Protein AF-A0A0R2LG73-F1 (afdb_monomer_lite)

pLDDT: mean 85.08, std 9.62, range [43.38, 94.06]

Structure (mmCIF, N/CA/C/O backbone):
data_AF-A0A0R2LG73-F1
#
_entry.id   AF-A0A0R2LG73-F1
#
loop_
_atom_site.group_PDB
_atom_site.id
_atom_site.type_symbol
_atom_site.label_atom_id
_atom_site.label_alt_id
_atom_site.label_comp_id
_atom_site.label_asym_id
_atom_site.label_entity_id
_atom_site.label_seq_id
_atom_site.pdbx_PDB_ins_code
_atom_site.Cartn_x
_atom_site.Cartn_y
_atom_site.Cartn_z
_atom_site.occupancy
_atom_site.B_iso_or_equiv
_atom_site.auth_seq_id
_atom_site.auth_comp_id
_atom_site.auth_asym_id
_atom_site.auth_atom_id
_atom_site.pdbx_PDB_model_num
ATOM 1 N N . MET A 1 1 ? -17.810 8.152 22.456 1.00 60.75 1 MET A N 1
ATOM 2 C CA . MET A 1 1 ? -16.894 9.210 21.979 1.00 60.75 1 MET A CA 1
ATOM 3 C C . MET A 1 1 ? -15.483 8.675 21.777 1.00 60.75 1 MET A C 1
ATOM 5 O O . MET A 1 1 ? -15.177 8.391 20.635 1.00 60.75 1 MET A O 1
ATOM 9 N N . ARG A 1 2 ? -14.685 8.375 22.817 1.00 63.75 2 ARG A N 1
ATOM 10 C CA . ARG A 1 2 ? -13.276 7.932 22.646 1.00 63.75 2 ARG A CA 1
ATOM 11 C C . ARG A 1 2 ? -13.037 6.726 21.716 1.00 63.75 2 ARG A C 1
ATOM 13 O O . ARG A 1 2 ? -12.046 6.709 21.000 1.00 63.75 2 ARG A O 1
ATOM 20 N N . SER A 1 3 ? -13.923 5.724 21.716 1.00 68.25 3 SER A N 1
ATOM 21 C CA . SER A 1 3 ? -13.810 4.571 20.801 1.00 68.25 3 SER A CA 1
ATOM 22 C C . SER A 1 3 ? -14.143 4.917 19.348 1.00 68.25 3 SER A C 1
ATOM 24 O O . SER A 1 3 ? -13.571 4.320 18.449 1.00 68.25 3 SER A O 1
ATOM 26 N N . GLN A 1 4 ? -15.063 5.862 19.118 1.00 74.75 4 GLN A N 1
ATOM 27 C CA . GLN A 1 4 ? -15.424 6.305 17.766 1.00 74.75 4 GLN A CA 1
ATOM 28 C C . GLN A 1 4 ? -14.308 7.158 17.165 1.00 74.75 4 GLN A C 1
ATOM 30 O O . GLN A 1 4 ? -13.906 6.892 16.046 1.00 74.75 4 GLN A O 1
ATOM 35 N N . GLU A 1 5 ? -13.736 8.079 17.945 1.00 79.62 5 GLU A N 1
ATOM 36 C CA . GLU A 1 5 ? -12.592 8.902 17.520 1.00 79.62 5 GLU A CA 1
ATOM 37 C C . GLU A 1 5 ? -11.402 8.029 17.091 1.00 79.62 5 GLU A C 1
ATOM 39 O O . GLU A 1 5 ? -10.845 8.214 16.017 1.00 79.62 5 GLU A O 1
ATOM 44 N N . LYS A 1 6 ? -11.055 7.009 17.890 1.00 76.69 6 LYS A N 1
ATOM 45 C CA . LYS A 1 6 ? -9.967 6.074 17.557 1.00 76.69 6 LYS A CA 1
ATOM 46 C C . LYS A 1 6 ? -10.256 5.251 16.303 1.00 76.69 6 LYS A C 1
ATOM 48 O O . LYS A 1 6 ? -9.340 4.974 15.537 1.00 76.69 6 LYS A O 1
ATOM 53 N N . GLN A 1 7 ? -11.508 4.848 16.106 1.00 78.94 7 GLN A N 1
ATOM 54 C CA . GLN A 1 7 ? -11.920 4.108 14.917 1.00 78.94 7 GLN A CA 1
ATOM 55 C C . GLN A 1 7 ? -11.851 4.989 13.659 1.00 78.94 7 GLN A C 1
ATOM 57 O O . GLN A 1 7 ? -11.372 4.530 12.627 1.00 78.94 7 GLN A O 1
ATOM 62 N N . GLU A 1 8 ? -12.264 6.253 13.760 1.00 84.00 8 GLU A N 1
ATOM 63 C CA . GLU A 1 8 ? -12.169 7.242 12.681 1.00 84.00 8 GLU A CA 1
ATOM 64 C C . GLU A 1 8 ? -10.708 7.531 12.300 1.00 84.00 8 GLU A C 1
ATOM 66 O O . GLU A 1 8 ? -10.394 7.555 11.114 1.00 84.00 8 GLU A O 1
ATOM 71 N N . GLU A 1 9 ? -9.795 7.658 13.273 1.00 84.25 9 GLU A N 1
ATOM 72 C CA . GLU A 1 9 ? -8.354 7.825 13.008 1.00 84.25 9 GLU A CA 1
ATOM 73 C C . GLU A 1 9 ? -7.767 6.624 12.237 1.00 84.25 9 GLU A C 1
ATOM 75 O O . GLU A 1 9 ? -7.009 6.796 11.281 1.00 84.25 9 GLU A O 1
ATOM 80 N N . LEU A 1 10 ? -8.137 5.394 12.619 1.00 83.25 10 LEU A N 1
ATOM 81 C CA . LEU A 1 10 ? -7.700 4.177 11.924 1.00 83.25 10 LEU A CA 1
ATOM 82 C C . LEU A 1 10 ? -8.247 4.114 10.486 1.00 83.25 10 LEU A C 1
ATOM 84 O O . LEU A 1 10 ? -7.532 3.708 9.566 1.00 83.25 10 LEU A O 1
ATOM 88 N N . GLU A 1 11 ? -9.498 4.531 10.277 1.00 84.25 11 GLU A N 1
ATOM 89 C CA . GLU A 1 11 ? -10.124 4.610 8.952 1.00 84.25 11 GLU A CA 1
ATOM 90 C C . GLU A 1 11 ? -9.526 5.729 8.085 1.00 84.25 11 GLU A C 1
ATOM 92 O O . GLU A 1 11 ? -9.379 5.549 6.874 1.00 84.25 11 GLU A O 1
ATOM 97 N N . GLU A 1 12 ? -9.116 6.851 8.680 1.00 88.88 12 GLU A N 1
ATOM 98 C CA . GLU A 1 12 ? -8.432 7.939 7.978 1.00 88.88 12 GLU A CA 1
ATOM 99 C C . GLU A 1 12 ? -7.087 7.471 7.410 1.00 88.88 12 GLU A C 1
ATOM 101 O O . GLU A 1 12 ? -6.803 7.689 6.229 1.00 88.88 12 GLU A O 1
ATOM 106 N N . ILE A 1 13 ? -6.287 6.769 8.220 1.00 86.56 13 ILE A N 1
ATOM 107 C CA . ILE A 1 13 ? -5.011 6.182 7.786 1.00 86.56 13 ILE A CA 1
ATOM 108 C C . ILE A 1 13 ? -5.238 5.185 6.642 1.00 86.56 13 ILE A C 1
ATOM 110 O O . ILE A 1 13 ? -4.542 5.215 5.622 1.00 86.56 13 ILE A O 1
ATOM 114 N N . ALA A 1 14 ? -6.264 4.337 6.758 1.00 84.44 14 ALA A N 1
ATOM 115 C CA . ALA A 1 14 ? -6.653 3.417 5.691 1.00 84.44 14 ALA A CA 1
ATOM 116 C C . ALA A 1 14 ? -6.977 4.158 4.384 1.00 84.44 14 ALA A C 1
ATOM 118 O O . ALA A 1 14 ? -6.528 3.767 3.302 1.00 84.44 14 ALA A O 1
ATOM 119 N N . GLY A 1 15 ? -7.744 5.245 4.501 1.00 87.50 15 GLY A N 1
ATOM 120 C CA . GLY A 1 15 ? -8.134 6.103 3.392 1.00 87.50 15 GLY A CA 1
ATOM 121 C C . GLY A 1 15 ? -6.934 6.756 2.712 1.00 87.50 15 GLY A C 1
ATOM 122 O O . GLY A 1 15 ? -6.881 6.772 1.483 1.00 87.50 15 GLY A O 1
ATOM 123 N N . LYS A 1 16 ? -5.943 7.229 3.479 1.00 90.12 16 LYS A N 1
ATOM 124 C CA . LYS A 1 16 ? -4.695 7.797 2.938 1.00 90.12 16 LYS A CA 1
ATOM 125 C C . LYS A 1 16 ? -3.951 6.786 2.070 1.00 90.12 16 LYS A C 1
ATOM 127 O O . LYS A 1 16 ? -3.634 7.090 0.922 1.00 90.12 16 LYS A O 1
ATOM 132 N N . ILE A 1 17 ? -3.759 5.560 2.563 1.00 88.31 17 ILE A N 1
ATOM 133 C CA . ILE A 1 17 ? -3.070 4.507 1.799 1.00 88.31 17 ILE A CA 1
ATOM 134 C C . ILE A 1 17 ? -3.846 4.156 0.517 1.00 88.31 17 ILE A C 1
ATOM 136 O O . ILE A 1 17 ? -3.247 3.991 -0.549 1.00 88.31 17 ILE A O 1
ATOM 140 N N . GLU A 1 18 ? -5.181 4.070 0.580 1.00 89.25 18 GLU A N 1
ATOM 141 C CA . GLU A 1 18 ? -5.999 3.804 -0.611 1.00 89.25 18 GLU A CA 1
ATOM 142 C C . GLU A 1 18 ? -5.902 4.939 -1.644 1.00 89.25 18 GLU A C 1
ATOM 144 O O . GLU A 1 18 ? -5.821 4.673 -2.849 1.00 89.25 18 GLU A O 1
ATOM 149 N N . GLN A 1 19 ? -5.916 6.200 -1.202 1.00 90.88 19 GLN A N 1
ATOM 150 C CA . GLN A 1 19 ? -5.769 7.347 -2.096 1.00 90.88 19 GLN A CA 1
ATOM 151 C C . GLN A 1 19 ? -4.407 7.338 -2.780 1.00 90.88 19 GLN A C 1
ATOM 153 O O . GLN A 1 19 ? -4.354 7.468 -4.003 1.00 90.88 19 GLN A O 1
ATOM 158 N N . GLU A 1 20 ? -3.326 7.079 -2.045 1.00 91.19 20 GLU A N 1
ATOM 159 C CA . GLU A 1 20 ? -2.004 7.059 -2.668 1.00 91.19 20 GLU A CA 1
ATOM 160 C C . GLU A 1 20 ? -1.824 5.902 -3.641 1.00 91.19 20 GLU A C 1
ATOM 162 O O . GLU A 1 20 ? -1.259 6.078 -4.720 1.00 91.19 20 GLU A O 1
ATOM 167 N N . LEU A 1 21 ? -2.419 4.741 -3.367 1.00 91.44 21 LEU A N 1
ATOM 168 C CA . LEU A 1 21 ? -2.483 3.669 -4.358 1.00 91.44 21 LEU A CA 1
ATOM 169 C C . LEU A 1 21 ? -3.155 4.121 -5.665 1.00 91.44 21 LEU A C 1
ATOM 171 O O . LEU A 1 21 ? -2.683 3.769 -6.749 1.00 91.44 21 LEU A O 1
ATOM 175 N N . LYS A 1 22 ? -4.236 4.908 -5.589 1.00 91.69 22 LYS A N 1
ATOM 176 C CA . LYS A 1 22 ? -4.917 5.460 -6.775 1.00 91.69 22 LYS A CA 1
ATOM 177 C C . LYS A 1 22 ? -4.065 6.512 -7.483 1.00 91.69 22 LYS A C 1
ATOM 179 O O . LYS A 1 22 ? -4.063 6.534 -8.713 1.00 91.69 22 LYS A O 1
ATOM 184 N N . VAL A 1 23 ? -3.341 7.353 -6.747 1.00 93.06 23 VAL A N 1
ATOM 185 C CA . VAL A 1 23 ? -2.405 8.331 -7.325 1.00 93.06 23 VAL A CA 1
ATOM 186 C C . VAL A 1 23 ? -1.301 7.604 -8.090 1.00 93.06 23 VAL A C 1
ATOM 188 O O . VAL A 1 23 ? -1.122 7.853 -9.282 1.00 93.06 23 VAL A O 1
ATOM 191 N N . VAL A 1 24 ? -0.639 6.629 -7.458 1.00 93.44 24 VAL A N 1
ATOM 192 C CA . VAL A 1 24 ? 0.415 5.824 -8.092 1.00 93.44 24 VAL A CA 1
ATOM 193 C C . VAL A 1 24 ? -0.109 5.050 -9.298 1.00 93.44 24 VAL A C 1
ATOM 195 O O . VAL A 1 24 ? 0.562 4.982 -10.322 1.00 93.44 24 VAL A O 1
ATOM 198 N N . TYR A 1 25 ? -1.318 4.489 -9.237 1.00 92.88 25 TYR A N 1
ATOM 199 C CA . TYR A 1 25 ? -1.898 3.765 -10.373 1.00 92.88 25 TYR A CA 1
ATOM 200 C C . TYR A 1 25 ? -2.015 4.618 -11.646 1.00 92.88 25 TYR A C 1
ATOM 202 O O . TYR A 1 25 ? -1.901 4.087 -12.754 1.00 92.88 25 TYR A O 1
ATOM 210 N N . ASN A 1 26 ? -2.237 5.922 -11.477 1.00 92.06 26 ASN A N 1
ATOM 211 C CA . ASN A 1 26 ? -2.365 6.886 -12.564 1.00 92.06 26 ASN A CA 1
ATOM 212 C C . ASN A 1 26 ? -1.031 7.559 -12.940 1.00 92.06 26 ASN A C 1
ATOM 214 O O . ASN A 1 26 ? -1.029 8.437 -13.802 1.00 92.06 26 ASN A O 1
ATOM 218 N N . ASP A 1 27 ? 0.096 7.176 -12.329 1.00 92.19 27 ASP A N 1
ATOM 219 C CA . ASP A 1 27 ? 1.408 7.716 -12.690 1.00 92.19 27 ASP A CA 1
ATOM 220 C C . ASP A 1 27 ? 1.798 7.273 -14.117 1.00 92.19 27 ASP A C 1
ATOM 222 O O . ASP A 1 27 ? 1.892 6.070 -14.394 1.00 92.19 27 ASP A O 1
ATOM 226 N N . PRO A 1 28 ? 2.110 8.218 -15.027 1.00 90.06 28 PRO A N 1
ATOM 227 C CA . PRO A 1 28 ? 2.596 7.912 -16.370 1.00 90.06 28 PRO A CA 1
ATOM 228 C C . PRO A 1 28 ? 3.816 6.977 -16.421 1.00 90.06 28 PRO A C 1
ATOM 230 O O . PRO A 1 28 ? 4.026 6.289 -17.422 1.00 90.06 28 PRO A O 1
ATOM 233 N N . GLN A 1 29 ? 4.646 6.929 -15.374 1.00 89.25 29 GLN A N 1
ATOM 234 C CA . GLN A 1 29 ? 5.787 6.010 -15.300 1.00 89.25 29 GLN A CA 1
ATOM 235 C C . GLN A 1 29 ? 5.348 4.543 -15.190 1.00 89.25 29 GLN A C 1
ATOM 237 O O . GLN A 1 29 ? 6.044 3.663 -15.702 1.00 89.25 29 GLN A O 1
ATOM 242 N N . LEU A 1 30 ? 4.178 4.269 -14.601 1.00 88.62 30 LEU A N 1
ATOM 243 C CA . LEU A 1 30 ? 3.623 2.917 -14.522 1.00 88.62 30 LEU A CA 1
ATOM 244 C C . LEU A 1 30 ? 3.067 2.423 -15.861 1.00 88.62 30 LEU A C 1
ATOM 246 O O . LEU A 1 30 ? 3.024 1.213 -16.078 1.00 88.62 30 LEU A O 1
ATOM 250 N N . GLU A 1 31 ? 2.722 3.310 -16.799 1.00 87.06 31 GLU A N 1
ATOM 251 C CA . GLU A 1 31 ? 2.311 2.900 -18.156 1.00 87.06 31 GLU A CA 1
ATOM 252 C C . GLU A 1 31 ? 3.426 2.144 -18.889 1.00 87.06 31 GLU A C 1
ATOM 254 O O . GLU A 1 31 ? 3.170 1.247 -19.690 1.00 87.06 31 GLU A O 1
ATOM 259 N N . LYS A 1 32 ? 4.686 2.464 -18.574 1.00 87.38 32 LYS A N 1
ATOM 260 C CA . LYS A 1 32 ? 5.870 1.798 -19.135 1.00 87.38 32 LYS A CA 1
ATOM 261 C C . LYS A 1 32 ? 6.180 0.461 -18.453 1.00 87.38 32 LYS A C 1
ATOM 263 O O . LYS A 1 32 ? 7.041 -0.281 -18.920 1.00 87.38 32 LYS A O 1
ATOM 268 N N . ARG A 1 33 ? 5.502 0.163 -17.343 1.00 88.25 33 ARG A N 1
ATOM 269 C CA . ARG A 1 3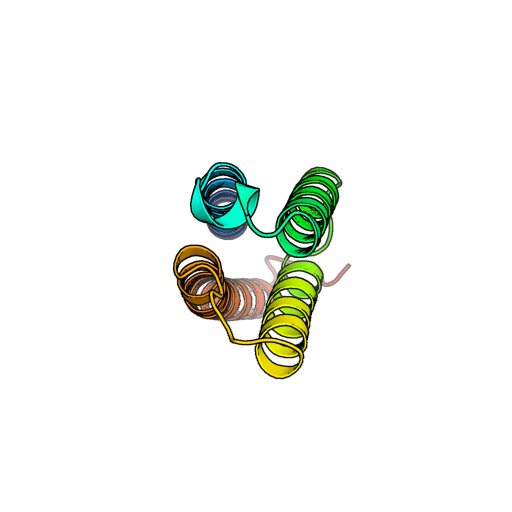3 ? 5.706 -1.010 -16.485 1.00 88.25 33 ARG A CA 1
ATOM 270 C C . ARG A 1 33 ? 4.355 -1.671 -16.179 1.00 88.25 33 ARG A C 1
ATOM 272 O O . ARG A 1 33 ? 3.864 -1.599 -15.049 1.00 88.25 33 ARG A O 1
ATOM 279 N N . PRO A 1 34 ? 3.728 -2.329 -17.175 1.00 89.19 34 PRO A N 1
ATOM 280 C CA . PRO A 1 34 ? 2.411 -2.946 -17.009 1.00 89.19 34 PRO A CA 1
ATOM 281 C C . PRO A 1 34 ? 2.393 -4.017 -15.908 1.00 89.19 34 PRO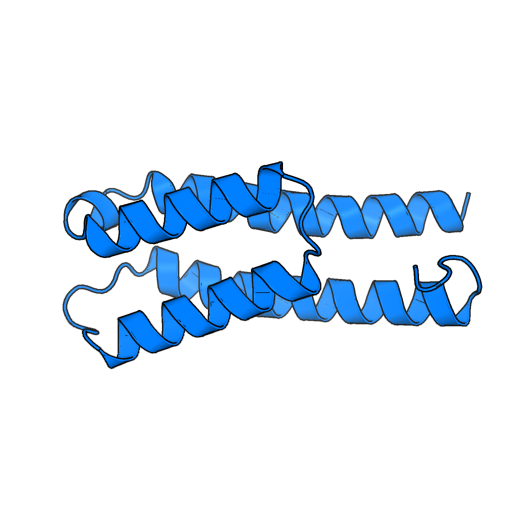 A C 1
ATOM 283 O O . PRO A 1 34 ? 1.366 -4.212 -15.260 1.00 89.19 34 PRO A O 1
ATOM 286 N N . ASP A 1 35 ? 3.532 -4.663 -15.641 1.00 88.62 35 ASP A N 1
ATOM 287 C CA . ASP A 1 35 ? 3.726 -5.575 -14.512 1.00 88.62 35 ASP A CA 1
ATOM 288 C C . ASP A 1 35 ? 3.440 -4.894 -13.164 1.00 88.62 35 ASP A C 1
ATOM 290 O O . ASP A 1 35 ? 2.711 -5.438 -12.330 1.00 88.62 35 ASP A O 1
ATOM 294 N N . LEU A 1 36 ? 3.967 -3.682 -12.976 1.00 90.19 36 LEU A N 1
ATOM 295 C CA . LEU A 1 36 ? 3.771 -2.882 -11.769 1.00 90.19 36 LEU A CA 1
ATOM 296 C C . LEU A 1 36 ? 2.354 -2.304 -11.711 1.00 90.19 36 LEU A C 1
ATOM 298 O O . LEU A 1 36 ? 1.729 -2.314 -10.654 1.00 90.19 36 LEU A O 1
ATOM 302 N N . LYS A 1 37 ? 1.796 -1.886 -12.851 1.00 91.38 37 LYS A N 1
ATOM 303 C CA . LYS A 1 37 ? 0.420 -1.371 -12.928 1.00 91.38 37 LYS A CA 1
ATOM 304 C C . LYS A 1 37 ? -0.629 -2.424 -12.557 1.00 91.38 37 LYS A C 1
ATOM 306 O O . LYS A 1 37 ? -1.576 -2.128 -11.825 1.00 91.38 37 LYS A O 1
ATOM 311 N N . ILE A 1 38 ? -0.452 -3.670 -13.006 1.00 91.50 38 ILE A N 1
ATOM 312 C CA . ILE A 1 38 ? -1.315 -4.800 -12.620 1.00 91.50 38 ILE A CA 1
ATOM 313 C C . ILE A 1 38 ? -1.217 -5.065 -11.116 1.00 91.50 38 ILE A C 1
ATOM 315 O O . ILE A 1 38 ? -2.237 -5.306 -10.465 1.00 91.50 38 ILE A O 1
ATOM 319 N N . PHE A 1 39 ? -0.004 -5.011 -10.564 1.00 89.94 39 PHE A N 1
ATOM 320 C CA . PHE A 1 39 ? 0.228 -5.160 -9.1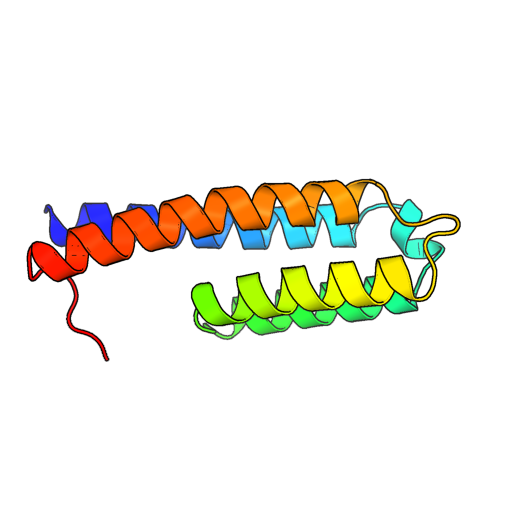32 1.00 89.94 39 PHE A CA 1
ATOM 321 C C . PHE A 1 39 ? -0.513 -4.085 -8.321 1.00 89.94 39 PHE A C 1
ATOM 323 O O . PHE A 1 39 ? -1.328 -4.437 -7.467 1.00 89.94 39 PHE A O 1
ATOM 330 N N . VAL A 1 40 ? -0.335 -2.802 -8.648 1.00 91.31 40 VAL A N 1
ATOM 331 C CA . VAL A 1 40 ? -1.024 -1.699 -7.953 1.00 91.31 40 VAL A CA 1
ATOM 332 C C . VAL A 1 40 ? -2.544 -1.839 -8.060 1.00 91.31 40 VAL A C 1
ATOM 334 O O . VAL A 1 40 ? -3.248 -1.723 -7.058 1.00 91.31 40 VAL A O 1
ATOM 337 N N . SER A 1 41 ? -3.070 -2.195 -9.239 1.00 91.62 41 SER A N 1
ATOM 338 C CA . SER A 1 41 ? -4.507 -2.457 -9.419 1.00 91.62 41 SER A CA 1
ATOM 339 C C . SER A 1 41 ? -5.027 -3.563 -8.494 1.00 91.62 41 SER A C 1
ATOM 341 O O . SER A 1 41 ? -6.138 -3.472 -7.966 1.00 91.62 41 SER A O 1
ATOM 343 N N . ARG A 1 42 ? -4.234 -4.620 -8.281 1.00 88.75 42 ARG A N 1
ATOM 344 C CA . ARG A 1 42 ? -4.588 -5.712 -7.368 1.00 88.75 42 ARG A CA 1
ATOM 345 C C . ARG A 1 42 ? -4.627 -5.231 -5.919 1.00 88.75 42 ARG A C 1
ATOM 347 O O . ARG A 1 42 ? -5.580 -5.574 -5.224 1.00 88.75 42 ARG A O 1
ATOM 354 N N . CYS A 1 43 ? -3.653 -4.429 -5.494 1.00 87.00 43 CYS A N 1
ATOM 355 C CA . CYS A 1 43 ? -3.622 -3.844 -4.153 1.00 87.00 43 CYS A CA 1
ATOM 356 C C . CYS A 1 43 ? -4.837 -2.941 -3.898 1.00 87.00 43 CYS A C 1
ATOM 358 O O . CYS A 1 43 ? -5.500 -3.110 -2.879 1.00 87.00 43 CYS A O 1
ATOM 360 N N . ILE A 1 44 ? -5.216 -2.083 -4.855 1.00 89.00 44 ILE A N 1
ATOM 361 C CA . ILE A 1 44 ? -6.433 -1.251 -4.758 1.00 89.00 44 ILE A CA 1
ATOM 362 C C . ILE A 1 44 ? -7.677 -2.122 -4.540 1.00 89.00 44 ILE A C 1
ATOM 364 O O . ILE A 1 44 ? -8.471 -1.878 -3.633 1.00 89.00 44 ILE A O 1
ATOM 368 N N . LYS A 1 45 ? -7.840 -3.184 -5.339 1.00 87.81 45 LYS A N 1
ATOM 369 C CA . LYS A 1 45 ? -8.985 -4.101 -5.211 1.00 87.81 45 LYS A CA 1
ATOM 370 C C . LYS A 1 45 ? -9.001 -4.851 -3.879 1.00 87.81 45 LYS A C 1
ATOM 372 O O . LYS A 1 45 ? -10.076 -5.221 -3.416 1.00 87.81 45 LYS A O 1
ATOM 377 N N . GLN A 1 46 ? -7.835 -5.128 -3.297 1.00 83.75 46 GLN A N 1
ATOM 378 C CA . GLN A 1 46 ? -7.734 -5.754 -1.979 1.00 83.75 46 GLN A CA 1
ATOM 379 C C . GLN A 1 46 ? -8.146 -4.778 -0.874 1.00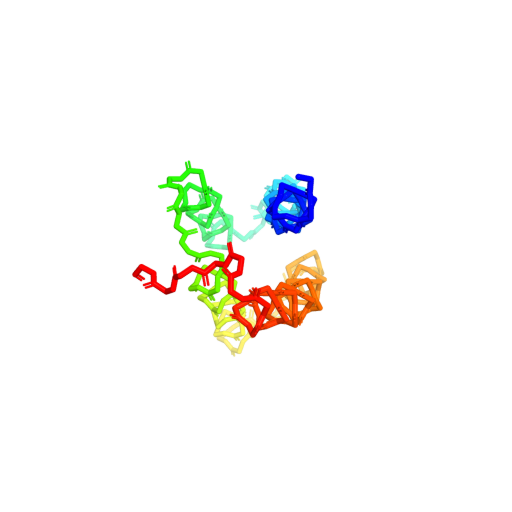 83.75 46 GLN A C 1
ATOM 381 O O . GLN A 1 46 ? -8.969 -5.150 -0.041 1.00 83.75 46 GLN A O 1
ATOM 386 N N . PHE A 1 47 ? -7.685 -3.524 -0.930 1.00 82.00 47 PHE A N 1
ATOM 387 C CA . PHE A 1 47 ? -8.104 -2.466 -0.000 1.00 82.00 47 PHE A CA 1
ATOM 388 C C . PHE A 1 47 ? -9.628 -2.274 0.004 1.00 82.00 47 PHE A C 1
ATOM 390 O O . PHE A 1 47 ? -10.260 -2.294 1.057 1.00 82.00 47 PHE A O 1
ATOM 397 N N . GLN A 1 48 ? -10.249 -2.219 -1.176 1.00 80.62 48 GLN A N 1
ATOM 398 C CA . GLN A 1 48 ? -11.701 -2.029 -1.314 1.00 80.62 48 GLN A CA 1
ATOM 399 C C . GLN A 1 48 ? -12.549 -3.189 -0.775 1.00 80.62 48 GLN A C 1
ATOM 401 O O . GLN A 1 48 ? -13.726 -3.008 -0.471 1.00 80.62 48 GLN A O 1
ATOM 406 N N . LYS A 1 49 ? -11.975 -4.390 -0.650 1.00 79.25 49 LYS A N 1
ATOM 407 C CA . LYS A 1 49 ? -12.675 -5.576 -0.137 1.00 79.25 49 LYS A CA 1
ATOM 408 C C . LYS A 1 49 ? -12.640 -5.693 1.392 1.00 79.25 49 LYS A C 1
ATOM 410 O O . LYS A 1 49 ? -13.017 -6.745 1.899 1.00 79.25 49 LYS A O 1
ATOM 415 N N . LYS A 1 50 ? -12.235 -4.634 2.111 1.00 64.56 50 LYS A N 1
ATOM 416 C CA . LYS A 1 50 ? -12.041 -4.625 3.574 1.00 64.56 50 LYS A CA 1
ATOM 417 C C . LYS A 1 50 ? -11.077 -5.719 4.031 1.00 64.56 50 LYS A C 1
ATOM 419 O O . LYS A 1 50 ? -11.416 -6.580 4.838 1.00 64.56 50 LYS A O 1
ATOM 424 N N . LEU A 1 51 ? -9.869 -5.688 3.482 1.00 59.69 51 LEU A N 1
ATOM 425 C CA . LEU A 1 51 ? -8.770 -6.476 4.018 1.00 59.69 51 LEU A CA 1
ATOM 426 C C . LEU A 1 51 ? -8.062 -5.677 5.116 1.00 59.69 51 LEU A C 1
ATOM 428 O O . LEU A 1 51 ? -7.913 -4.461 5.029 1.00 59.69 51 LEU A O 1
ATOM 432 N N . ASP A 1 52 ? -7.673 -6.405 6.153 1.00 73.75 52 ASP A N 1
ATOM 433 C CA . ASP A 1 52 ? -6.829 -5.966 7.254 1.00 73.75 52 ASP A CA 1
ATOM 434 C C . ASP A 1 52 ? -5.667 -5.089 6.752 1.00 73.75 52 ASP A C 1
ATOM 436 O O . ASP A 1 52 ? -4.784 -5.568 6.035 1.00 73.75 52 ASP A O 1
ATOM 440 N N . ILE A 1 53 ? -5.693 -3.797 7.099 1.00 77.12 53 ILE A N 1
ATOM 441 C CA . ILE A 1 53 ? -4.698 -2.794 6.682 1.00 77.12 53 ILE A CA 1
ATOM 442 C C . ILE A 1 53 ? -3.295 -3.253 7.064 1.00 77.12 53 ILE A C 1
ATOM 444 O O . ILE A 1 53 ? -2.347 -3.035 6.306 1.00 77.12 53 ILE A O 1
ATOM 448 N N . ASP A 1 54 ? -3.163 -3.940 8.197 1.00 76.81 54 ASP A N 1
ATOM 449 C CA . ASP A 1 54 ? -1.897 -4.466 8.681 1.00 76.81 54 ASP A CA 1
ATOM 450 C C . ASP A 1 54 ? -1.347 -5.527 7.707 1.00 76.81 54 ASP A C 1
ATOM 452 O O . ASP A 1 54 ? -0.187 -5.483 7.270 1.00 76.81 54 ASP A O 1
ATOM 456 N N . CYS A 1 55 ? -2.220 -6.417 7.234 1.00 79.62 55 CYS A N 1
ATOM 457 C CA . CYS A 1 55 ? -1.892 -7.409 6.217 1.00 79.62 55 CYS A CA 1
ATOM 458 C C . CYS A 1 55 ? -1.575 -6.762 4.857 1.00 79.62 55 CYS A C 1
ATOM 460 O O . CYS A 1 55 ? -0.520 -7.036 4.275 1.00 79.62 55 CYS A O 1
ATOM 462 N N . ILE A 1 56 ? -2.439 -5.875 4.343 1.00 83.56 56 ILE A N 1
ATOM 463 C CA . ILE A 1 56 ? -2.244 -5.319 2.994 1.00 83.56 56 ILE A CA 1
ATOM 464 C C . ILE A 1 56 ? -1.009 -4.420 2.935 1.00 83.56 56 ILE A C 1
ATOM 466 O O . ILE A 1 56 ? -0.242 -4.518 1.979 1.00 83.56 56 ILE A O 1
ATOM 470 N N . SER A 1 57 ? -0.786 -3.573 3.943 1.00 85.19 57 SER A N 1
ATOM 471 C CA . SER A 1 57 ? 0.394 -2.699 4.008 1.00 85.19 57 SER A CA 1
ATOM 472 C C . SER A 1 57 ? 1.693 -3.510 4.002 1.00 85.19 57 SER A C 1
ATOM 474 O O . SER A 1 57 ? 2.631 -3.163 3.280 1.00 85.19 57 SER A O 1
ATOM 476 N N . SER A 1 58 ? 1.731 -4.639 4.721 1.00 86.88 58 SER A N 1
ATOM 477 C CA . SER A 1 58 ? 2.873 -5.563 4.719 1.00 86.88 58 SER A CA 1
ATOM 478 C C . SER A 1 58 ? 3.104 -6.172 3.340 1.00 86.88 58 SER A C 1
ATOM 480 O O . SER A 1 58 ? 4.218 -6.127 2.819 1.00 86.88 58 SER A O 1
ATOM 482 N N . VAL A 1 59 ? 2.042 -6.703 2.724 1.00 87.06 59 VAL A N 1
ATOM 483 C CA . VAL A 1 59 ? 2.106 -7.337 1.400 1.00 87.06 59 VAL A CA 1
ATOM 484 C C . VAL A 1 59 ? 2.510 -6.327 0.324 1.00 87.06 59 VAL A C 1
ATOM 486 O O . VAL A 1 59 ? 3.316 -6.654 -0.549 1.00 87.06 59 VAL A O 1
ATOM 489 N N . LEU A 1 60 ? 1.988 -5.100 0.393 1.00 90.12 60 LEU A N 1
ATOM 490 C CA . LEU A 1 60 ? 2.345 -3.998 -0.499 1.00 90.12 60 LEU A CA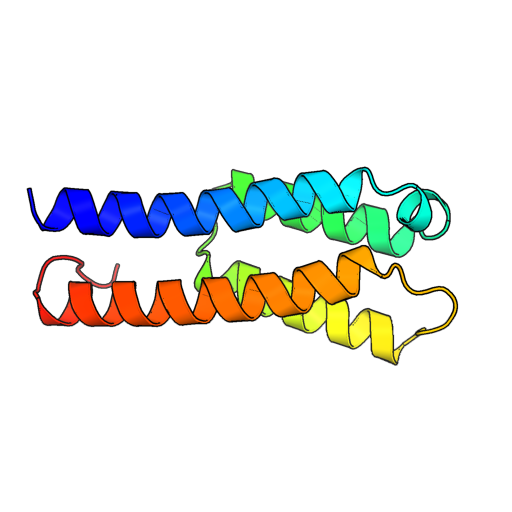 1
ATOM 491 C C . LEU A 1 60 ? 3.841 -3.690 -0.385 1.00 90.12 60 LEU A C 1
ATOM 493 O O . LEU A 1 60 ? 4.549 -3.711 -1.392 1.00 90.12 60 LEU A O 1
ATOM 497 N N . CYS A 1 61 ? 4.335 -3.477 0.837 1.00 91.62 61 CYS A N 1
ATOM 498 C CA . CYS A 1 61 ? 5.742 -3.168 1.080 1.00 91.62 61 CYS A CA 1
ATOM 499 C C . CYS A 1 61 ? 6.675 -4.293 0.610 1.00 91.62 61 CYS A C 1
ATOM 501 O O . CYS A 1 61 ? 7.698 -4.031 -0.033 1.00 91.62 61 CYS A O 1
ATOM 503 N N . GLN A 1 62 ? 6.313 -5.545 0.897 1.00 91.25 62 GLN A N 1
ATOM 504 C CA . GLN A 1 62 ? 7.077 -6.716 0.481 1.00 91.25 62 GLN A CA 1
ATOM 505 C C . GLN A 1 62 ? 7.151 -6.814 -1.046 1.00 91.25 62 GLN A C 1
ATOM 507 O O . GLN A 1 62 ? 8.244 -6.911 -1.599 1.00 91.25 62 GLN A O 1
ATOM 512 N N . GLN A 1 63 ? 6.017 -6.731 -1.743 1.00 90.31 63 GLN A N 1
ATOM 513 C CA . GLN A 1 63 ? 5.999 -6.882 -3.198 1.00 90.31 63 GLN A CA 1
ATOM 514 C C . GLN A 1 63 ? 6.692 -5.729 -3.925 1.00 90.31 63 GLN A C 1
ATOM 516 O O . GLN A 1 63 ? 7.357 -5.974 -4.933 1.00 90.31 63 GLN A O 1
ATOM 521 N N . ILE A 1 64 ? 6.593 -4.490 -3.425 1.00 92.56 64 ILE A N 1
ATOM 522 C CA . ILE A 1 64 ? 7.377 -3.370 -3.970 1.00 92.56 64 ILE A CA 1
ATOM 523 C C . ILE A 1 64 ? 8.873 -3.677 -3.845 1.00 92.56 64 ILE A C 1
ATOM 525 O O . ILE A 1 64 ? 9.605 -3.539 -4.825 1.00 92.56 64 ILE A O 1
ATOM 529 N N . SER A 1 65 ? 9.313 -4.159 -2.679 1.00 92.38 65 SER A N 1
ATOM 530 C CA . SER A 1 65 ? 10.716 -4.519 -2.431 1.00 92.38 65 SER A CA 1
ATOM 531 C C . SER A 1 65 ? 11.188 -5.642 -3.357 1.00 92.38 65 SER A C 1
ATOM 533 O O . SER A 1 65 ? 12.228 -5.518 -3.999 1.00 92.38 65 SER A O 1
ATOM 535 N N . GLU A 1 66 ? 10.407 -6.715 -3.493 1.00 92.94 66 GLU A N 1
ATOM 536 C CA . GLU A 1 66 ? 10.714 -7.838 -4.388 1.00 92.94 66 GLU A CA 1
ATOM 537 C C . GLU A 1 66 ? 10.806 -7.395 -5.853 1.00 92.94 66 GLU A C 1
ATOM 539 O O . GLU A 1 66 ? 11.741 -7.768 -6.562 1.00 92.94 66 GLU A O 1
ATOM 544 N N . LYS A 1 67 ? 9.863 -6.566 -6.317 1.00 90.94 67 LYS A N 1
ATOM 545 C CA . LYS A 1 67 ? 9.856 -6.032 -7.686 1.00 90.94 67 LYS A CA 1
ATOM 546 C C . LYS A 1 67 ? 11.043 -5.107 -7.943 1.00 90.94 67 LYS A C 1
ATOM 548 O O . LYS A 1 67 ? 11.630 -5.177 -9.023 1.00 90.94 67 LYS A O 1
ATOM 553 N N . TYR A 1 68 ? 11.399 -4.275 -6.967 1.00 93.06 68 TYR A N 1
ATOM 554 C CA . TYR A 1 68 ? 12.560 -3.395 -7.048 1.00 93.06 68 TYR A CA 1
ATOM 555 C C . TYR A 1 68 ? 13.865 -4.195 -7.113 1.00 93.06 68 TYR A C 1
ATOM 557 O O . TYR A 1 68 ? 14.704 -3.927 -7.968 1.00 93.06 68 TYR A O 1
ATOM 565 N N . LEU A 1 69 ? 14.016 -5.219 -6.268 1.00 92.50 69 LEU A N 1
ATOM 566 C CA . LEU A 1 69 ? 15.189 -6.098 -6.272 1.00 92.50 69 LEU A CA 1
ATOM 567 C C . LEU A 1 69 ? 15.298 -6.919 -7.561 1.00 92.50 69 LEU A C 1
ATOM 569 O O . LEU A 1 69 ? 16.398 -7.115 -8.069 1.00 92.50 69 LEU A O 1
ATOM 573 N N . ALA A 1 70 ? 14.168 -7.380 -8.102 1.00 90.75 70 ALA A N 1
ATOM 574 C CA . ALA A 1 70 ? 14.144 -8.131 -9.352 1.00 90.75 70 ALA A CA 1
ATOM 575 C C . ALA A 1 70 ? 14.520 -7.263 -10.561 1.00 90.75 70 ALA A C 1
ATOM 577 O O . ALA A 1 70 ? 15.223 -7.727 -11.458 1.00 90.75 70 ALA A O 1
ATOM 578 N N . ASN A 1 71 ? 14.035 -6.018 -10.612 1.00 88.50 71 ASN A N 1
ATOM 579 C CA . ASN A 1 71 ? 14.367 -5.081 -11.679 1.00 88.50 71 ASN A CA 1
ATOM 580 C C . ASN A 1 71 ? 14.169 -3.620 -11.246 1.00 88.50 71 ASN A C 1
ATOM 582 O O . ASN A 1 71 ? 13.086 -3.044 -11.410 1.00 88.50 71 ASN A O 1
ATOM 586 N N . SER A 1 72 ? 15.255 -3.017 -10.766 1.00 88.75 72 SER A N 1
ATOM 587 C CA . SER A 1 72 ? 15.311 -1.618 -10.330 1.00 88.75 72 SER A CA 1
ATOM 588 C C . SER A 1 72 ? 15.443 -0.621 -11.482 1.00 88.75 72 SER A C 1
ATOM 590 O O . SER A 1 72 ? 15.270 0.582 -11.277 1.00 88.75 72 SER A O 1
ATOM 592 N N . LYS A 1 73 ? 15.742 -1.090 -12.701 1.00 87.38 73 LYS A N 1
ATOM 593 C CA . LYS A 1 73 ? 15.896 -0.210 -13.856 1.00 87.38 73 LYS A CA 1
ATOM 594 C C . LYS A 1 73 ? 14.548 0.424 -14.200 1.00 87.38 73 LYS A C 1
ATOM 596 O O . LYS A 1 73 ? 13.546 -0.276 -14.355 1.00 87.38 73 LYS A O 1
ATOM 601 N N . ASP A 1 74 ? 14.549 1.750 -14.317 1.00 85.44 74 ASP A N 1
ATOM 602 C CA . ASP A 1 74 ? 13.363 2.560 -14.616 1.00 85.44 74 ASP A CA 1
ATOM 603 C C . ASP A 1 74 ? 12.197 2.285 -13.645 1.00 85.44 74 ASP A C 1
ATOM 605 O O . ASP A 1 74 ? 11.028 2.280 -14.034 1.00 85.44 74 ASP A O 1
ATOM 609 N N . PHE A 1 75 ? 12.514 1.990 -12.378 1.00 90.94 75 PHE A N 1
ATOM 610 C CA . PHE A 1 75 ? 11.496 1.753 -11.364 1.00 90.94 75 PHE A CA 1
ATOM 611 C C . PHE A 1 75 ? 10.791 3.073 -11.007 1.00 90.94 75 PHE A C 1
ATOM 613 O O . PHE A 1 75 ? 11.478 4.045 -10.679 1.00 90.94 75 PHE A O 1
ATOM 620 N N . PRO A 1 76 ? 9.446 3.132 -11.050 1.00 91.94 76 PRO A N 1
ATOM 621 C CA . PRO A 1 76 ? 8.714 4.367 -10.802 1.00 91.94 76 PRO A CA 1
ATOM 622 C C . PRO A 1 76 ? 9.018 4.957 -9.427 1.00 91.94 76 PRO A C 1
ATOM 624 O O . PRO A 1 76 ? 8.904 4.272 -8.406 1.00 91.94 76 PRO A O 1
ATOM 627 N N . LYS A 1 77 ? 9.363 6.248 -9.392 1.00 92.50 77 LYS A N 1
ATOM 628 C CA . LYS A 1 77 ? 9.638 6.959 -8.133 1.00 92.50 77 LYS A CA 1
ATOM 629 C C . LYS A 1 77 ? 8.419 6.953 -7.204 1.00 92.50 77 LYS A C 1
ATOM 631 O O . LYS A 1 77 ? 8.573 6.761 -6.003 1.00 92.50 77 LYS A O 1
ATOM 636 N N . SER A 1 78 ? 7.224 7.066 -7.776 1.00 92.69 78 SER A N 1
ATOM 637 C CA . SER A 1 78 ? 5.945 7.017 -7.061 1.00 92.69 78 SER A CA 1
ATOM 638 C C . SER A 1 78 ? 5.736 5.724 -6.269 1.00 92.69 78 SER A C 1
ATOM 640 O O . SER A 1 78 ? 5.201 5.760 -5.168 1.00 92.69 78 SER A O 1
ATOM 642 N N . LEU A 1 79 ? 6.215 4.576 -6.763 1.00 92.12 79 LEU A N 1
ATOM 643 C CA . LEU A 1 79 ? 6.148 3.311 -6.022 1.00 92.12 79 LEU A CA 1
ATOM 644 C C . LEU A 1 79 ? 7.117 3.270 -4.840 1.00 92.12 79 LEU A C 1
ATOM 646 O O . LEU A 1 79 ? 6.819 2.653 -3.820 1.00 92.12 79 LEU A O 1
ATOM 650 N N . ILE A 1 80 ? 8.272 3.921 -4.971 1.00 93.00 80 ILE A N 1
ATOM 651 C CA . ILE A 1 80 ? 9.237 4.054 -3.876 1.00 93.00 80 ILE A CA 1
ATOM 652 C C . ILE A 1 80 ? 8.659 4.976 -2.797 1.00 93.00 80 ILE A C 1
ATOM 654 O O . ILE A 1 80 ? 8.722 4.660 -1.612 1.00 93.00 80 ILE A O 1
ATOM 658 N N . GLU A 1 81 ? 8.059 6.093 -3.201 1.00 94.00 81 GLU A N 1
ATOM 659 C CA . GLU A 1 81 ? 7.387 7.026 -2.292 1.00 94.00 81 GLU A CA 1
ATOM 660 C C . GLU A 1 81 ? 6.221 6.344 -1.564 1.00 94.00 81 GLU A C 1
ATOM 662 O O . GLU A 1 81 ? 6.177 6.382 -0.334 1.00 94.00 81 GLU A O 1
ATOM 667 N N . LEU A 1 82 ? 5.377 5.604 -2.292 1.00 93.44 82 LEU A N 1
ATOM 668 C CA . LEU A 1 82 ? 4.295 4.802 -1.718 1.00 93.44 82 LEU A CA 1
ATOM 669 C C . LEU A 1 82 ? 4.805 3.787 -0.693 1.00 93.44 82 LEU A C 1
ATOM 671 O O . LEU A 1 82 ? 4.179 3.610 0.350 1.00 93.44 82 LEU A O 1
ATOM 675 N N . TYR A 1 83 ? 5.936 3.127 -0.956 1.00 94.06 83 TYR A N 1
ATOM 676 C CA . TYR A 1 83 ? 6.550 2.205 0.002 1.00 94.06 83 TYR A CA 1
ATOM 677 C C . TYR A 1 83 ? 6.887 2.903 1.324 1.00 94.06 83 TYR A C 1
ATOM 679 O O . TYR A 1 83 ? 6.533 2.406 2.392 1.00 94.06 83 TYR A O 1
ATOM 687 N N . TYR A 1 84 ? 7.546 4.062 1.273 1.00 93.56 84 TYR A N 1
ATOM 688 C CA . TYR A 1 84 ? 7.916 4.783 2.491 1.00 93.56 84 TYR A CA 1
ATOM 689 C C . TYR A 1 84 ? 6.698 5.345 3.223 1.00 93.56 84 TYR A C 1
ATOM 691 O O . TYR A 1 84 ? 6.602 5.171 4.437 1.00 93.56 84 TYR A O 1
ATOM 699 N N . GLN A 1 85 ? 5.755 5.950 2.499 1.00 91.19 85 GLN A N 1
ATOM 700 C CA . GLN A 1 85 ? 4.515 6.474 3.077 1.00 91.19 85 GLN A CA 1
ATOM 701 C C . GLN A 1 85 ? 3.712 5.365 3.755 1.00 91.19 85 GLN A C 1
ATOM 703 O O . GLN A 1 85 ? 3.378 5.486 4.927 1.00 91.19 85 GLN A O 1
ATOM 708 N N . THR A 1 86 ? 3.512 4.231 3.076 1.00 90.81 86 THR A N 1
ATOM 709 C CA . THR A 1 86 ? 2.793 3.081 3.645 1.00 90.81 86 THR A CA 1
ATOM 710 C C . THR A 1 86 ? 3.431 2.608 4.950 1.00 90.81 86 THR A C 1
ATOM 712 O O . THR A 1 86 ? 2.720 2.240 5.878 1.00 90.81 86 THR A O 1
ATOM 715 N N . ARG A 1 87 ? 4.767 2.618 5.062 1.00 90.75 87 ARG A N 1
ATOM 716 C CA . ARG A 1 87 ? 5.449 2.218 6.304 1.00 90.75 87 ARG A CA 1
ATOM 717 C C . ARG A 1 87 ? 5.228 3.195 7.453 1.00 90.75 87 ARG A C 1
ATOM 719 O O . ARG A 1 87 ? 5.106 2.742 8.587 1.00 90.75 87 ARG A O 1
ATOM 726 N N . VAL A 1 88 ? 5.210 4.496 7.170 1.00 91.19 88 VAL A N 1
ATOM 727 C CA . VAL A 1 88 ? 4.927 5.529 8.178 1.00 91.19 88 VAL A CA 1
ATOM 728 C C . VAL A 1 88 ? 3.487 5.384 8.665 1.00 91.19 88 VAL A C 1
ATOM 730 O O . VAL A 1 88 ? 3.272 5.157 9.850 1.00 91.19 88 VAL A O 1
ATOM 733 N N . GLU A 1 89 ? 2.533 5.376 7.737 1.00 88.88 89 GLU A N 1
ATOM 734 C CA . GLU A 1 89 ? 1.097 5.244 8.015 1.00 88.88 89 GLU A CA 1
ATOM 735 C C . GLU A 1 89 ? 0.775 3.940 8.765 1.00 88.88 89 GLU A C 1
ATOM 737 O O . GLU A 1 89 ? 0.033 3.935 9.743 1.00 88.88 89 GLU A O 1
ATOM 742 N N . LYS A 1 90 ? 1.404 2.820 8.384 1.00 87.44 90 LYS A N 1
ATOM 743 C CA . LYS A 1 90 ? 1.284 1.54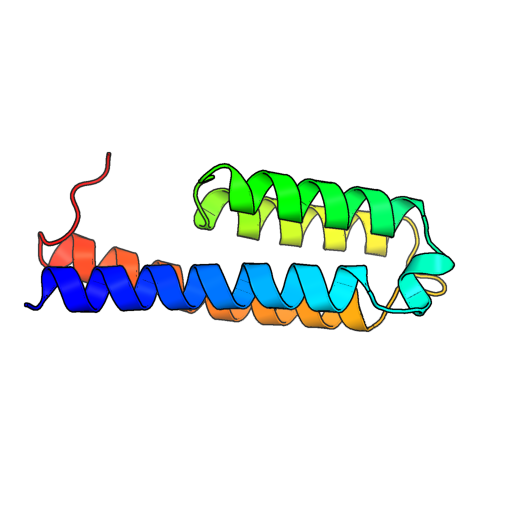9 9.111 1.00 87.44 90 LYS A CA 1
ATOM 744 C C . LYS A 1 90 ? 1.804 1.659 10.547 1.00 87.44 90 LYS A C 1
ATOM 746 O O . LYS A 1 90 ? 1.160 1.173 11.467 1.00 87.44 90 LYS A O 1
ATOM 751 N N . SER A 1 91 ? 2.956 2.296 10.754 1.00 88.06 91 SER A N 1
ATOM 752 C CA . SER A 1 91 ? 3.505 2.472 12.103 1.00 88.06 91 SER A CA 1
ATOM 753 C C . SER A 1 91 ? 2.581 3.313 12.989 1.00 88.06 91 SER A C 1
ATOM 755 O O . SER A 1 91 ? 2.498 3.062 14.193 1.00 88.06 91 SER A O 1
ATOM 757 N N . GLU A 1 92 ? 1.903 4.306 12.414 1.00 88.12 92 GLU A N 1
ATOM 758 C CA . GLU A 1 92 ? 0.894 5.105 13.111 1.00 88.12 92 GLU A CA 1
ATOM 759 C C . GLU A 1 92 ? -0.357 4.274 13.423 1.00 88.12 92 GLU A C 1
ATOM 761 O O . GLU A 1 92 ? -0.816 4.268 14.568 1.00 88.12 92 GLU A O 1
ATOM 766 N N . TYR A 1 93 ? -0.845 3.496 12.450 1.00 87.44 93 TYR A N 1
ATOM 767 C CA . TYR A 1 93 ? -1.953 2.556 12.626 1.00 87.44 93 TYR A CA 1
ATOM 768 C C . TYR A 1 93 ? -1.682 1.564 13.764 1.00 87.44 93 TYR A C 1
ATOM 770 O O . TYR A 1 93 ? -2.516 1.408 14.655 1.00 87.44 93 TYR A O 1
ATOM 778 N N . ASP A 1 94 ? -0.501 0.941 13.788 1.00 85.94 94 ASP A N 1
ATOM 779 C CA . ASP A 1 94 ? -0.112 -0.031 14.814 1.00 85.94 94 ASP A CA 1
ATOM 780 C C . ASP A 1 94 ? -0.074 0.610 16.207 1.00 85.94 94 ASP A C 1
ATOM 782 O O . ASP A 1 94 ? -0.581 0.041 17.179 1.00 85.94 94 ASP A O 1
ATOM 786 N N . GLY A 1 95 ? 0.477 1.824 16.313 1.00 85.69 95 GLY A N 1
ATOM 787 C CA . GLY A 1 95 ? 0.517 2.585 17.562 1.00 85.69 95 GLY A CA 1
ATOM 788 C C . GLY A 1 95 ? -0.877 2.939 18.085 1.00 85.69 95 GLY A C 1
ATOM 789 O O . GLY A 1 95 ? -1.157 2.797 19.284 1.00 85.69 95 GLY A O 1
ATOM 790 N N . LEU A 1 96 ? -1.773 3.365 17.193 1.00 85.12 96 LEU A N 1
ATOM 791 C CA . LEU A 1 96 ? -3.162 3.681 17.522 1.00 85.12 96 LEU A CA 1
ATOM 792 C C . LEU A 1 96 ? -3.954 2.432 17.911 1.00 85.12 96 LEU A C 1
ATOM 794 O O . LEU A 1 96 ? -4.621 2.439 18.947 1.00 85.12 96 LEU A O 1
ATOM 798 N N . ASN A 1 97 ? -3.833 1.353 17.138 1.00 83.38 97 ASN A N 1
ATOM 799 C CA . ASN A 1 97 ? -4.515 0.087 17.384 1.00 83.38 97 ASN A CA 1
ATOM 800 C C . ASN A 1 97 ? -4.059 -0.547 18.711 1.00 83.38 97 ASN A C 1
ATOM 802 O O . ASN A 1 97 ? -4.882 -0.978 19.523 1.00 83.38 97 ASN A O 1
ATOM 806 N N . TRP A 1 98 ? -2.751 -0.522 18.996 1.00 84.50 98 TRP A N 1
ATOM 807 C CA . TRP A 1 98 ? -2.201 -0.956 20.282 1.00 84.50 98 TRP A CA 1
ATOM 808 C C . TRP A 1 98 ? -2.751 -0.130 21.451 1.00 84.50 98 TRP A C 1
ATOM 810 O O . TRP A 1 98 ? -3.233 -0.686 22.441 1.00 84.50 98 TRP A O 1
ATOM 820 N N . SER A 1 99 ? -2.734 1.200 21.325 1.00 84.06 99 SER A N 1
ATOM 821 C CA . SER A 1 99 ? -3.244 2.106 22.361 1.00 84.06 99 SER A CA 1
ATOM 822 C C . SER A 1 99 ? -4.737 1.890 22.621 1.00 84.06 99 SER A C 1
ATOM 824 O O . SER A 1 99 ? -5.182 1.886 23.770 1.00 84.06 99 SER A O 1
ATOM 826 N N . ALA A 1 100 ? -5.514 1.678 21.560 1.00 81.94 100 ALA A N 1
ATOM 827 C CA . ALA A 1 100 ? -6.948 1.440 21.637 1.00 81.94 100 ALA A CA 1
ATOM 828 C C . ALA A 1 100 ? -7.274 0.059 22.240 1.00 81.94 100 ALA A C 1
ATOM 830 O O . ALA A 1 100 ? -8.199 -0.050 23.049 1.00 81.94 100 ALA A O 1
ATOM 831 N N . THR A 1 101 ? -6.468 -0.966 21.939 1.00 82.12 101 THR A N 1
ATOM 832 C CA . THR A 1 101 ? -6.549 -2.298 22.565 1.00 82.12 101 THR A CA 1
ATOM 833 C C . THR A 1 101 ? -6.283 -2.220 24.070 1.00 82.12 101 THR A C 1
ATOM 835 O O . THR A 1 101 ? -7.072 -2.725 24.865 1.00 82.12 101 THR A O 1
ATOM 838 N N . GLN A 1 102 ? -5.215 -1.530 24.488 1.00 80.12 102 GLN A N 1
ATOM 839 C CA . GLN A 1 102 ? -4.875 -1.353 25.908 1.00 80.12 102 GLN A CA 1
ATOM 840 C C . GLN A 1 102 ? -5.950 -0.576 26.682 1.00 80.12 102 GLN A C 1
ATOM 842 O O . GLN A 1 102 ? -6.156 -0.811 27.870 1.00 80.12 102 GLN A O 1
ATOM 847 N N . ALA A 1 103 ? -6.657 0.332 26.008 1.00 82.44 103 ALA A N 1
ATOM 848 C CA . ALA A 1 103 ? -7.783 1.068 26.573 1.00 82.44 103 ALA A CA 1
ATOM 849 C C . ALA A 1 103 ? -9.107 0.269 26.582 1.00 82.44 103 ALA A C 1
ATOM 851 O O . ALA A 1 103 ? -10.126 0.799 27.024 1.00 82.44 103 ALA A O 1
ATOM 852 N N . GLY A 1 104 ? -9.115 -0.979 26.091 1.00 78.25 104 GLY A N 1
ATOM 853 C CA . GLY A 1 104 ? -10.310 -1.825 25.989 1.00 78.25 104 GLY A CA 1
ATOM 854 C C . GLY A 1 104 ? -11.329 -1.348 24.947 1.00 78.25 104 GLY A C 1
ATOM 855 O O . GLY A 1 104 ? -12.495 -1.732 25.007 1.00 78.25 104 GLY A O 1
ATOM 856 N N . LEU A 1 105 ? -10.912 -0.481 24.017 1.00 72.44 105 LEU A N 1
ATOM 857 C CA . LEU A 1 105 ? -11.782 0.134 23.008 1.00 72.44 105 LEU A CA 1
ATOM 858 C C . LEU A 1 105 ? -11.912 -0.729 21.747 1.00 72.44 105 LEU A C 1
ATOM 860 O O . LEU A 1 105 ? -12.873 -0.562 21.001 1.00 72.44 105 LEU A O 1
ATOM 864 N N . VAL A 1 106 ? -10.971 -1.653 21.535 1.00 64.19 106 VAL A N 1
ATOM 865 C CA . VAL A 1 106 ? -10.949 -2.601 20.417 1.00 64.19 106 VAL A CA 1
ATOM 866 C C . VAL A 1 106 ? -10.661 -3.984 20.991 1.00 64.19 106 VAL A C 1
ATOM 868 O O . VAL A 1 106 ? -9.666 -4.177 21.689 1.00 64.19 106 VAL A O 1
ATOM 871 N N . TRP A 1 107 ? -11.545 -4.944 20.733 1.00 53.56 107 TRP A N 1
ATOM 872 C CA . TRP A 1 107 ? -11.298 -6.350 21.043 1.00 53.56 107 TRP A CA 1
ATOM 873 C C . TRP A 1 107 ? -10.710 -6.993 19.794 1.00 53.56 107 TRP A C 1
ATOM 875 O O . TRP A 1 107 ? -11.297 -6.844 18.723 1.00 53.56 107 TRP A O 1
ATOM 885 N N . ARG A 1 108 ? -9.564 -7.682 19.922 1.00 46.97 108 ARG A N 1
ATOM 886 C CA . ARG A 1 108 ? -9.029 -8.529 18.843 1.00 46.97 108 ARG A CA 1
ATOM 887 C C . ARG A 1 108 ? -10.159 -9.450 18.367 1.00 46.97 108 ARG A C 1
ATOM 889 O O . ARG A 1 108 ? -10.584 -10.307 19.142 1.00 46.97 108 ARG A O 1
ATOM 896 N N . GLN A 1 109 ? -10.665 -9.225 17.156 1.00 43.38 109 GLN A N 1
ATOM 897 C CA . GLN A 1 109 ? -11.480 -10.207 16.439 1.00 43.38 109 GLN A CA 1
ATOM 898 C C . GLN A 1 109 ? -10.564 -11.212 15.755 1.00 43.38 109 GLN A C 1
ATOM 900 O O . GLN A 1 109 ? -9.493 -10.784 15.268 1.00 43.38 109 GLN A O 1
#

InterPro domains:
  IPR023130 Ta0600-like superfamily [G3DSA:1.20.1440.50] (14-87)

Radius of gyration: 15.26 Å; chains: 1; bounding box: 33×19×46 Å

Secondary structure (DSSP, 8-state):
-HHHHHHHHHHHHHHHHHHHHHHHHT-HHHHT-HHHHHHHHHHHHHHHTT--HHHHHHHHHHHHHHHHHH--TT--HHHHHHHHHHHHHHHHHHHHHHHHHHTTSS---

Foldseek 3Di:
DVLVVLVVLLVVLLVVLLVLLVVVLPDPLCVVVVVVNVVSVVLNVCSVVPDDLLVSLVVLLVVLVVVCVVPVVSRDPSSVVSNVSSVVSSVVSVVSVVVCVVVVSDDDD

Sequence (109 aa):
MRSQEKQEELEEIAGKIEQELKVVYNDPQLEKRPDLKIFVSRCIKQFQKKLDIDCISSVLCQQISEKYLANSKDFPKSLIELYYQTRVEKSEYDGLNWSATQAGLVWRQ

Organism: NCBI:txid993692